Protein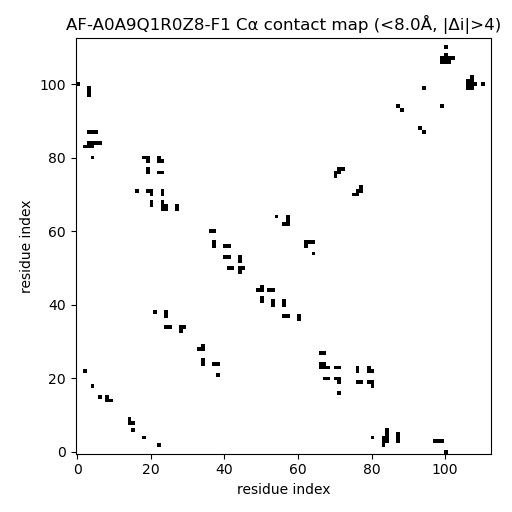 AF-A0A9Q1R0Z8-F1 (afdb_monomer)

Mean predicted aligned error: 4.8 Å

Structure (mmCIF, N/CA/C/O backbone):
data_AF-A0A9Q1R0Z8-F1
#
_entry.id   AF-A0A9Q1R0Z8-F1
#
loop_
_atom_site.group_PDB
_atom_site.id
_atom_site.type_symbol
_atom_site.label_atom_id
_atom_site.label_alt_id
_atom_site.label_comp_id
_atom_site.label_asym_id
_atom_site.label_entity_id
_atom_site.label_seq_id
_atom_site.pdbx_PDB_ins_code
_atom_site.Cartn_x
_atom_site.Cartn_y
_atom_site.Cartn_z
_atom_site.occupancy
_atom_site.B_iso_or_equiv
_atom_site.auth_seq_id
_atom_site.auth_comp_id
_atom_site.auth_asym_id
_atom_site.auth_atom_id
_atom_site.pdbx_PDB_model_num
ATOM 1 N N . MET A 1 1 ? -6.196 -8.339 6.624 1.00 35.59 1 MET A N 1
ATOM 2 C CA . MET A 1 1 ? -5.267 -7.344 7.192 1.00 35.59 1 MET A CA 1
ATOM 3 C C . MET A 1 1 ? -5.728 -5.981 6.702 1.00 35.59 1 MET A C 1
ATOM 5 O O . MET A 1 1 ? -5.849 -5.821 5.498 1.00 35.59 1 MET A O 1
ATOM 9 N N . LYS A 1 2 ? -6.130 -5.056 7.581 1.00 37.97 2 LYS A N 1
ATOM 10 C CA . LYS A 1 2 ? -6.416 -3.682 7.142 1.00 37.97 2 LYS A CA 1
ATOM 11 C C . LYS A 1 2 ? -5.083 -2.949 7.149 1.00 37.97 2 LYS A C 1
ATOM 13 O O . LYS A 1 2 ? -4.524 -2.768 8.229 1.00 37.97 2 LYS A O 1
ATOM 18 N N . LEU A 1 3 ? -4.576 -2.602 5.968 1.00 48.88 3 LEU A N 1
ATOM 19 C CA . LEU A 1 3 ? -3.465 -1.666 5.855 1.00 48.88 3 LEU A CA 1
ATOM 20 C C . LEU A 1 3 ? -3.890 -0.389 6.583 1.00 48.88 3 LEU A C 1
ATOM 22 O O . LEU A 1 3 ? -4.869 0.258 6.210 1.00 48.88 3 LEU A O 1
ATOM 26 N N . SER A 1 4 ? -3.238 -0.113 7.706 1.00 47.56 4 SER A N 1
ATOM 27 C CA . SER A 1 4 ? -3.499 1.094 8.480 1.00 47.56 4 SER A CA 1
ATOM 28 C C . SER A 1 4 ? -2.638 2.188 7.867 1.00 47.56 4 SER A C 1
ATOM 30 O O . SER A 1 4 ? -1.553 2.456 8.362 1.00 47.56 4 SER A O 1
ATOM 32 N N . LEU A 1 5 ? -3.111 2.753 6.757 1.00 51.16 5 LEU A N 1
ATOM 33 C CA . LEU A 1 5 ? -2.456 3.846 6.042 1.00 51.16 5 LEU A CA 1
ATOM 34 C C . LEU A 1 5 ? -2.527 5.100 6.919 1.00 51.16 5 LEU A C 1
ATOM 36 O O . LEU A 1 5 ? -3.587 5.718 7.088 1.00 51.16 5 LEU A O 1
ATOM 40 N N . LEU A 1 6 ? -1.419 5.390 7.598 1.00 52.66 6 LEU A N 1
ATOM 41 C CA . LEU A 1 6 ? -1.262 6.567 8.435 1.00 52.66 6 LEU A CA 1
ATOM 42 C C . LEU A 1 6 ? -0.928 7.741 7.519 1.00 52.66 6 LEU A C 1
ATOM 44 O O . LEU A 1 6 ? 0.194 7.892 7.062 1.00 52.66 6 LEU A O 1
ATOM 48 N N . LEU A 1 7 ? -1.867 8.676 7.361 1.00 50.78 7 LEU A N 1
ATOM 49 C CA . LEU A 1 7 ? -1.601 9.959 6.691 1.00 50.78 7 LEU A CA 1
ATOM 50 C C . LEU A 1 7 ? -0.590 10.854 7.457 1.00 50.78 7 LEU A C 1
ATOM 52 O O . LEU A 1 7 ? -0.367 12.010 7.097 1.00 50.78 7 LEU A O 1
ATOM 56 N N . TRP A 1 8 ? -0.022 10.352 8.558 1.00 53.38 8 TRP A N 1
ATOM 57 C CA . TRP A 1 8 ? 1.046 10.973 9.328 1.00 53.38 8 TRP A CA 1
ATOM 58 C C . TRP A 1 8 ? 2.365 10.323 8.933 1.00 53.38 8 TRP A C 1
ATOM 60 O O . TRP A 1 8 ? 2.612 9.187 9.309 1.00 53.38 8 TRP A O 1
ATOM 70 N N . MET A 1 9 ? 3.205 11.083 8.229 1.00 65.44 9 MET A N 1
ATOM 71 C CA . MET A 1 9 ? 4.570 10.716 7.837 1.00 65.44 9 MET A CA 1
ATOM 72 C C . MET A 1 9 ? 5.465 10.506 9.056 1.00 65.44 9 MET A C 1
ATOM 74 O O . MET A 1 9 ? 6.247 11.387 9.424 1.00 65.44 9 MET A O 1
ATOM 78 N N . GLN A 1 10 ? 5.349 9.347 9.695 1.00 65.94 10 GLN A N 1
ATOM 79 C CA . GLN A 1 10 ? 6.200 8.966 10.816 1.00 65.94 10 GLN A CA 1
ATOM 80 C C . GLN A 1 10 ? 7.615 8.658 10.319 1.00 65.94 10 GLN A C 1
ATOM 82 O O . GLN A 1 10 ? 8.585 8.936 11.029 1.00 65.94 10 GLN A O 1
ATOM 87 N N . HIS A 1 11 ? 7.740 8.184 9.073 1.00 75.19 11 HIS A N 1
ATOM 88 C CA . HIS A 1 11 ? 9.010 7.743 8.490 1.00 75.19 11 HIS A CA 1
ATOM 89 C C . HIS A 1 11 ? 9.407 8.496 7.204 1.00 75.19 11 HIS A C 1
ATOM 91 O O . HIS A 1 11 ? 10.309 8.079 6.475 1.00 75.19 11 HIS A O 1
ATOM 97 N N . GLY A 1 12 ? 8.804 9.665 6.959 1.00 83.31 12 GLY A N 1
ATOM 98 C CA . GLY A 1 12 ? 9.137 10.553 5.840 1.00 83.31 12 GLY A CA 1
ATOM 99 C C . GLY A 1 12 ? 8.462 10.175 4.511 1.00 83.31 12 GLY A C 1
ATOM 100 O O . GLY A 1 12 ? 7.641 9.268 4.469 1.00 83.31 12 GLY A O 1
ATOM 101 N N . PRO A 1 13 ? 8.791 10.859 3.396 1.00 88.00 13 PRO A N 1
ATOM 102 C CA . PRO A 1 13 ? 8.027 10.754 2.143 1.00 88.00 13 PRO A CA 1
ATOM 103 C C . PRO A 1 13 ? 7.999 9.363 1.496 1.00 88.00 13 PRO A C 1
ATOM 105 O O . PRO A 1 13 ? 7.107 9.083 0.700 1.00 88.00 13 PRO A O 1
ATOM 108 N N . ALA A 1 14 ? 8.979 8.510 1.805 1.00 89.38 14 ALA A N 1
ATOM 109 C CA . ALA A 1 14 ? 9.043 7.153 1.273 1.00 89.38 14 ALA A CA 1
ATOM 110 C C . ALA A 1 14 ? 7.907 6.265 1.805 1.00 89.38 14 ALA A C 1
ATOM 112 O O . ALA A 1 14 ? 7.416 5.432 1.053 1.00 89.38 14 ALA A O 1
ATOM 113 N N . GLU A 1 15 ? 7.474 6.477 3.053 1.00 87.06 15 GLU A N 1
ATOM 114 C CA . GLU A 1 15 ? 6.339 5.769 3.662 1.00 87.06 15 GLU A CA 1
ATOM 115 C C . GLU A 1 15 ? 5.068 6.031 2.851 1.00 87.06 15 GLU A C 1
ATOM 117 O O . GLU A 1 15 ? 4.549 5.107 2.251 1.00 87.06 15 GLU A O 1
ATOM 122 N N . CYS A 1 16 ? 4.695 7.304 2.667 1.00 88.00 16 CYS A N 1
ATOM 123 C CA . CYS A 1 16 ? 3.577 7.741 1.811 1.00 88.00 16 CYS A CA 1
ATOM 124 C C . CYS A 1 16 ? 3.556 7.084 0.423 1.00 88.00 16 CYS A C 1
ATOM 126 O O . CYS A 1 16 ? 2.508 6.733 -0.119 1.00 88.00 16 CYS A O 1
ATOM 128 N N . PHE A 1 17 ? 4.732 7.000 -0.202 1.00 93.69 17 PHE A N 1
ATOM 129 C CA . PHE A 1 17 ? 4.852 6.445 -1.540 1.00 93.69 17 PHE A CA 1
ATOM 130 C C . PHE A 1 17 ? 4.598 4.933 -1.540 1.00 93.69 17 PHE A C 1
ATOM 132 O O . PHE A 1 17 ? 3.855 4.445 -2.389 1.00 93.69 17 PHE A O 1
ATOM 139 N N . LEU A 1 18 ? 5.193 4.199 -0.596 1.00 94.75 18 LEU A N 1
ATOM 140 C CA . LEU A 1 18 ? 5.046 2.744 -0.502 1.00 94.75 18 LEU A CA 1
ATOM 141 C C . LEU A 1 18 ? 3.658 2.341 0.001 1.00 94.75 18 LEU A C 1
ATOM 143 O O . LEU A 1 18 ? 3.086 1.388 -0.512 1.00 94.75 18 LEU A O 1
ATOM 147 N N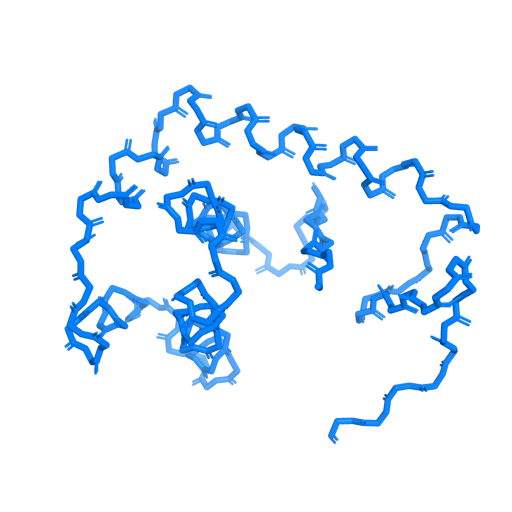 . ASP A 1 19 ? 3.072 3.147 0.875 1.00 94.00 19 ASP A N 1
ATOM 148 C CA . ASP A 1 19 ? 1.666 3.109 1.266 1.00 94.00 19 ASP A CA 1
ATOM 149 C C . ASP A 1 19 ? 0.746 3.103 0.029 1.00 94.00 19 ASP A C 1
ATOM 151 O O . ASP A 1 19 ? -0.083 2.204 -0.144 1.00 94.00 19 ASP A O 1
ATOM 155 N N . THR A 1 20 ? 0.998 4.013 -0.921 1.00 95.88 20 THR A N 1
ATOM 156 C CA . THR A 1 20 ? 0.251 4.059 -2.189 1.00 95.88 20 THR A CA 1
ATOM 157 C C . THR A 1 20 ? 0.536 2.838 -3.074 1.00 95.88 20 THR A C 1
ATOM 159 O O . THR A 1 20 ? -0.374 2.316 -3.722 1.00 95.88 20 THR A O 1
ATOM 162 N N . VAL A 1 21 ? 1.784 2.351 -3.118 1.00 97.31 21 VAL A N 1
ATOM 163 C CA . VAL A 1 21 ? 2.154 1.122 -3.849 1.00 97.31 21 VAL A CA 1
ATOM 164 C C . VAL A 1 21 ? 1.355 -0.074 -3.332 1.00 97.31 21 VAL A C 1
ATOM 166 O O . VAL A 1 21 ? 0.777 -0.822 -4.125 1.00 97.31 21 VAL A O 1
ATOM 169 N N . GLU A 1 22 ? 1.284 -0.246 -2.017 1.00 97.12 22 GLU A N 1
ATOM 170 C CA . GLU A 1 22 ? 0.573 -1.355 -1.389 1.00 97.12 22 GLU A CA 1
ATOM 171 C C . GLU A 1 22 ? -0.949 -1.206 -1.516 1.00 97.12 22 GLU A C 1
ATOM 173 O O . GLU A 1 22 ? -1.638 -2.188 -1.806 1.00 97.12 22 GLU A O 1
ATOM 178 N N . ALA A 1 23 ? -1.481 0.015 -1.412 1.00 96.81 23 ALA A N 1
ATOM 179 C CA . ALA A 1 23 ? -2.885 0.311 -1.692 1.00 96.81 23 ALA A CA 1
ATOM 180 C C . ALA A 1 23 ? -3.274 -0.051 -3.137 1.00 96.81 23 ALA A C 1
ATOM 182 O O . ALA A 1 23 ? -4.307 -0.685 -3.368 1.00 96.81 23 ALA A O 1
ATOM 183 N N . CYS A 1 24 ? -2.430 0.296 -4.110 1.00 97.94 24 CYS A N 1
ATOM 184 C CA . CYS A 1 24 ? -2.621 -0.074 -5.511 1.00 97.94 24 CYS A CA 1
ATOM 185 C C . CYS A 1 24 ? -2.502 -1.590 -5.738 1.00 97.94 24 CYS A C 1
ATOM 187 O O . CYS A 1 24 ? -3.250 -2.141 -6.543 1.00 97.94 24 CYS A O 1
ATOM 189 N N . ALA A 1 25 ? -1.627 -2.290 -5.009 1.00 97.81 25 ALA A N 1
ATOM 190 C CA . ALA A 1 25 ? -1.543 -3.752 -5.060 1.00 97.81 25 ALA A CA 1
ATOM 191 C C . ALA A 1 25 ? -2.815 -4.433 -4.526 1.00 97.81 25 ALA A C 1
ATOM 193 O O . ALA A 1 25 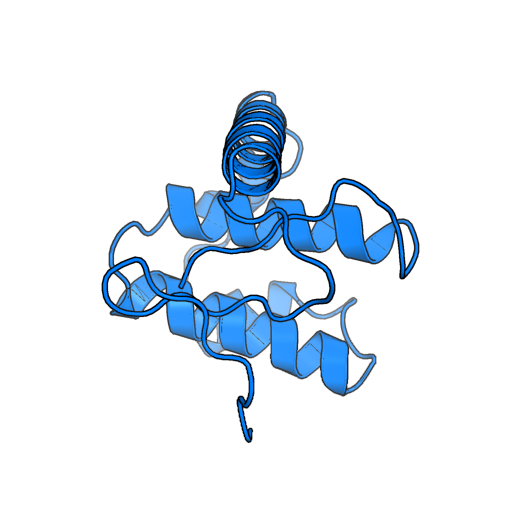? -3.286 -5.397 -5.130 1.00 97.81 25 ALA A O 1
ATOM 194 N N . LEU A 1 26 ? -3.408 -3.913 -3.444 1.00 96.81 26 LEU A N 1
ATOM 195 C CA . LEU A 1 26 ? -4.698 -4.387 -2.925 1.00 96.81 26 LEU A CA 1
ATOM 196 C C . LEU A 1 26 ? -5.843 -4.193 -3.930 1.00 96.81 26 LEU A C 1
ATOM 198 O O . LEU A 1 26 ? -6.738 -5.035 -4.009 1.00 96.81 26 LEU A O 1
ATOM 202 N N . ASP A 1 27 ? -5.831 -3.085 -4.674 1.00 96.88 27 ASP A N 1
ATOM 203 C CA . ASP A 1 27 ? -6.839 -2.789 -5.699 1.00 96.88 27 ASP A CA 1
ATOM 204 C C . ASP A 1 27 ? -6.662 -3.668 -6.948 1.00 96.88 27 A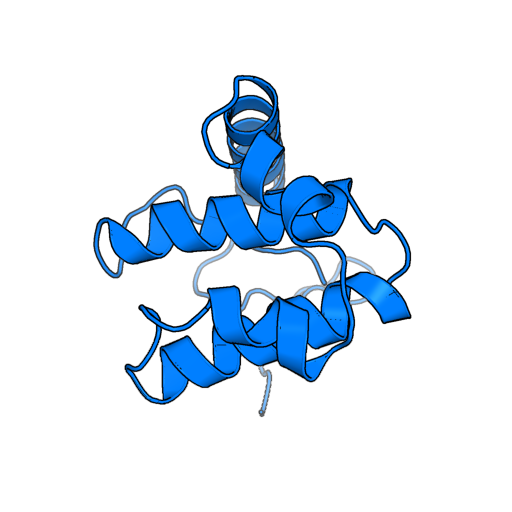SP A C 1
ATOM 206 O O . ASP A 1 27 ? -7.639 -4.195 -7.481 1.00 96.88 27 ASP A O 1
ATOM 210 N N . ALA A 1 28 ? -5.414 -3.869 -7.383 1.00 97.75 28 ALA A N 1
ATOM 211 C CA . ALA A 1 28 ? -5.062 -4.689 -8.540 1.00 97.75 28 ALA A CA 1
ATOM 212 C C . ALA A 1 28 ? -5.314 -6.188 -8.314 1.00 97.75 28 ALA A C 1
ATOM 214 O O . ALA A 1 28 ? -5.744 -6.886 -9.237 1.00 97.75 28 ALA A O 1
ATOM 215 N N . TRP A 1 29 ? -5.059 -6.674 -7.096 1.00 96.88 29 TRP A N 1
ATOM 216 C CA . TRP A 1 29 ? -5.160 -8.086 -6.728 1.00 96.88 29 TRP A CA 1
ATOM 217 C C . TRP A 1 29 ? -6.026 -8.272 -5.473 1.00 96.88 29 TRP A C 1
ATOM 219 O O . TRP A 1 29 ? -5.507 -8.425 -4.368 1.00 96.88 29 TRP A O 1
ATOM 229 N N . PRO A 1 30 ? -7.365 -8.301 -5.605 1.00 94.00 30 PRO A N 1
ATOM 230 C CA . PRO A 1 30 ? -8.263 -8.403 -4.452 1.00 94.00 30 PRO A CA 1
ATOM 231 C C . PRO A 1 30 ? -8.144 -9.717 -3.662 1.00 94.00 30 PRO A C 1
ATOM 233 O O . PRO A 1 30 ? -8.549 -9.765 -2.498 1.00 94.00 30 PRO A O 1
ATOM 236 N N . ASP A 1 31 ? -7.610 -10.784 -4.270 1.00 94.69 31 ASP A N 1
ATOM 237 C CA . ASP A 1 31 ? -7.360 -12.051 -3.578 1.00 94.69 31 ASP A CA 1
ATOM 238 C C . ASP A 1 31 ? -6.169 -11.923 -2.621 1.00 94.69 31 ASP A C 1
ATOM 240 O O . ASP A 1 31 ? -5.084 -11.474 -2.996 1.00 94.69 31 ASP A O 1
ATOM 244 N N . LEU A 1 32 ? -6.373 -12.353 -1.373 1.00 91.88 32 LEU A N 1
ATOM 245 C CA . LEU A 1 32 ? -5.355 -12.316 -0.322 1.00 91.88 32 LEU A CA 1
ATOM 246 C C . LEU A 1 32 ? -4.068 -13.032 -0.728 1.00 91.88 32 LEU A C 1
ATOM 248 O O . LEU A 1 32 ? -2.979 -12.541 -0.441 1.00 91.88 32 LEU A O 1
ATOM 252 N N . ASN A 1 33 ? -4.178 -14.179 -1.391 1.00 93.88 33 ASN A N 1
ATOM 253 C CA . ASN A 1 33 ? -3.022 -14.984 -1.768 1.00 93.88 33 ASN A CA 1
ATOM 254 C C . ASN A 1 33 ? -2.225 -14.357 -2.916 1.00 93.88 33 ASN A C 1
ATOM 256 O O . ASN A 1 33 ? -1.086 -14.760 -3.140 1.00 93.88 33 ASN A O 1
ATOM 260 N N . GLU A 1 34 ? -2.796 -13.376 -3.618 1.00 91.75 34 GLU A N 1
ATOM 261 C CA . GLU A 1 34 ? -2.124 -12.655 -4.696 1.00 91.75 34 GLU A CA 1
ATOM 262 C C . GLU A 1 34 ? -1.434 -11.381 -4.188 1.00 91.75 34 GLU A C 1
ATOM 264 O O . GLU A 1 34 ? -0.234 -11.213 -4.417 1.00 91.75 34 GLU A O 1
ATOM 269 N N . HIS A 1 35 ? -2.130 -10.505 -3.449 1.00 95.19 35 HIS A N 1
ATOM 270 C CA . HIS A 1 35 ? -1.511 -9.255 -2.978 1.00 95.19 35 HIS A CA 1
ATOM 271 C C . HIS A 1 35 ? -0.578 -9.446 -1.781 1.00 95.19 35 HIS A C 1
ATOM 273 O O . HIS A 1 35 ? 0.413 -8.725 -1.651 1.00 95.19 35 HIS A O 1
ATOM 279 N N . PHE A 1 36 ? -0.875 -10.386 -0.877 1.00 95.44 36 PHE A N 1
ATOM 280 C CA . PHE A 1 36 ? -0.138 -10.493 0.383 1.00 95.44 36 PHE A CA 1
ATOM 281 C C . PHE A 1 36 ? 1.345 -10.850 0.191 1.00 95.44 36 PHE A C 1
ATOM 283 O O . PHE A 1 36 ? 2.174 -10.214 0.842 1.00 95.44 36 PHE A O 1
ATOM 290 N N . PRO A 1 37 ? 1.735 -11.773 -0.715 1.00 97.81 37 PRO A N 1
ATOM 291 C CA . PRO A 1 37 ? 3.149 -12.013 -1.009 1.00 97.81 37 PRO A CA 1
ATOM 292 C C . PRO A 1 37 ? 3.885 -10.771 -1.523 1.00 97.81 37 PRO A C 1
ATOM 294 O O . PRO A 1 37 ? 5.050 -10.569 -1.178 1.00 97.81 37 PRO A O 1
ATOM 297 N N . PHE A 1 38 ? 3.214 -9.932 -2.321 1.00 97.75 38 PHE A N 1
ATOM 298 C CA . PHE A 1 38 ? 3.794 -8.689 -2.828 1.00 97.75 38 PHE A CA 1
ATOM 299 C C . PHE A 1 38 ? 4.036 -7.689 -1.697 1.00 97.75 38 PHE A C 1
ATOM 301 O O . PHE A 1 38 ? 5.170 -7.246 -1.526 1.00 97.75 38 PHE A O 1
ATOM 308 N N . ILE A 1 39 ? 3.016 -7.422 -0.876 1.00 96.88 39 ILE A N 1
ATOM 309 C CA . ILE A 1 39 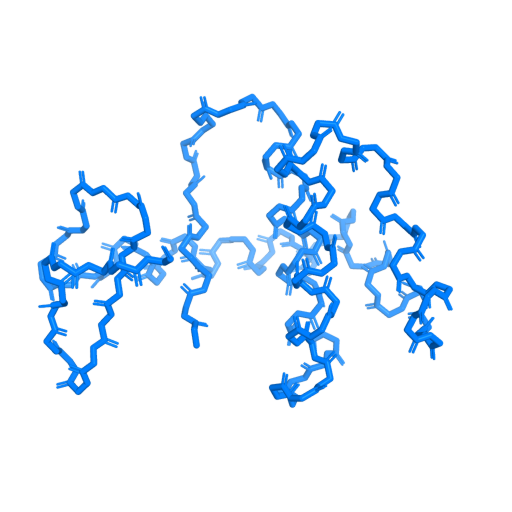? 3.125 -6.542 0.299 1.00 96.88 39 ILE A CA 1
ATOM 310 C C . ILE A 1 39 ? 4.224 -7.047 1.242 1.00 96.88 39 ILE A C 1
ATOM 312 O O . ILE A 1 39 ? 5.115 -6.296 1.617 1.00 96.88 39 ILE A O 1
ATOM 316 N N . TYR A 1 40 ? 4.248 -8.348 1.545 1.00 96.56 40 TYR A N 1
ATOM 317 C CA . TYR A 1 40 ? 5.292 -8.944 2.382 1.00 96.56 40 TYR A CA 1
ATOM 318 C C . TYR A 1 40 ? 6.705 -8.737 1.813 1.00 96.56 40 TYR A C 1
ATOM 320 O O . TYR A 1 40 ? 7.651 -8.478 2.559 1.00 96.56 40 TYR A O 1
ATOM 328 N N . 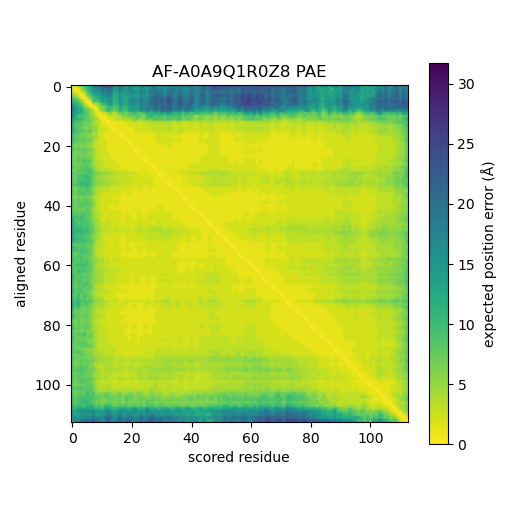CYS A 1 41 ? 6.869 -8.843 0.493 1.00 98.31 41 CYS A N 1
ATOM 329 C CA . CYS A 1 41 ? 8.149 -8.586 -0.157 1.00 98.31 41 CYS A CA 1
ATOM 330 C C . CYS A 1 41 ? 8.582 -7.115 -0.017 1.00 98.31 41 CYS A C 1
ATOM 332 O O . CYS A 1 41 ? 9.750 -6.861 0.294 1.00 98.31 41 CYS A O 1
ATOM 334 N N . VAL A 1 42 ? 7.658 -6.165 -0.201 1.00 97.19 42 VAL A N 1
ATOM 335 C CA . VAL A 1 42 ? 7.916 -4.725 -0.025 1.00 97.19 42 VAL A CA 1
ATOM 336 C C . VAL A 1 42 ? 8.285 -4.418 1.430 1.00 97.19 42 VAL A C 1
ATOM 338 O O . VAL A 1 42 ? 9.355 -3.862 1.681 1.00 97.19 42 VAL A O 1
ATOM 341 N N . GLU A 1 43 ? 7.494 -4.895 2.389 1.00 94.81 43 GLU A N 1
ATOM 342 C CA . GLU A 1 43 ? 7.738 -4.743 3.830 1.00 94.81 43 GLU A CA 1
ATOM 343 C C . GLU A 1 43 ? 9.081 -5.345 4.273 1.00 94.81 43 GLU A C 1
ATOM 345 O O . GLU A 1 43 ? 9.831 -4.758 5.058 1.00 94.81 43 GLU A O 1
ATOM 350 N N . SER A 1 44 ? 9.468 -6.492 3.705 1.00 96.12 44 SER A N 1
ATOM 351 C CA . SER A 1 44 ? 10.789 -7.082 3.946 1.00 96.12 44 SER A CA 1
ATOM 352 C C . SER A 1 44 ? 11.923 -6.163 3.478 1.00 96.12 44 SER A C 1
ATOM 354 O O . SER A 1 44 ? 12.944 -6.030 4.160 1.00 96.12 44 SER A O 1
ATOM 356 N N . LEU A 1 45 ? 11.764 -5.489 2.336 1.00 96.25 45 LEU A N 1
ATOM 357 C CA . LEU A 1 45 ? 12.744 -4.517 1.851 1.00 96.25 45 LEU A CA 1
ATOM 358 C C . LEU A 1 45 ? 12.784 -3.263 2.732 1.00 96.25 45 LEU A C 1
ATOM 360 O O . LEU A 1 45 ? 13.880 -2.754 2.979 1.00 96.25 45 LEU A O 1
ATOM 364 N N . ILE A 1 46 ? 11.641 -2.803 3.248 1.00 91.88 46 ILE A N 1
ATOM 365 C CA . ILE A 1 46 ? 11.565 -1.706 4.227 1.00 91.88 46 ILE A CA 1
ATOM 366 C C . ILE A 1 46 ? 12.351 -2.072 5.491 1.00 91.88 46 ILE A C 1
ATOM 368 O O . ILE A 1 46 ? 13.257 -1.329 5.884 1.00 91.88 46 ILE A O 1
ATOM 372 N N . TYR A 1 47 ? 12.099 -3.253 6.062 1.00 90.62 47 TYR A N 1
ATOM 373 C CA . TYR A 1 47 ? 12.799 -3.751 7.251 1.00 90.62 47 TYR A CA 1
ATOM 374 C C . TYR A 1 47 ? 14.327 -3.784 7.069 1.00 90.62 47 TYR A C 1
ATOM 376 O O . TYR A 1 47 ? 15.081 -3.339 7.937 1.00 90.62 47 TYR 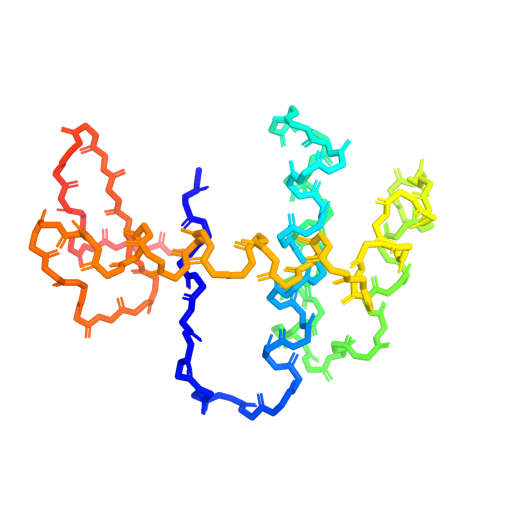A O 1
ATOM 384 N N . HIS A 1 48 ? 14.798 -4.239 5.904 1.00 94.94 48 HIS A N 1
ATOM 385 C CA . HIS A 1 48 ? 16.226 -4.294 5.571 1.00 94.94 48 HIS A CA 1
ATOM 386 C C . HIS A 1 48 ? 16.796 -2.971 5.030 1.00 94.94 48 HIS A C 1
ATOM 388 O O . HIS A 1 48 ? 17.942 -2.94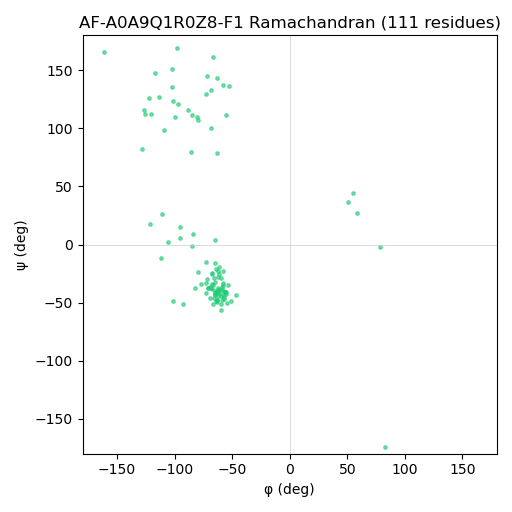6 4.578 1.00 94.94 48 HIS A O 1
ATOM 394 N N . LYS A 1 49 ? 16.033 -1.870 5.076 1.00 92.94 49 LYS A N 1
ATOM 395 C CA . LYS A 1 49 ? 16.422 -0.534 4.579 1.00 92.94 49 LYS A CA 1
ATOM 396 C C . LYS A 1 49 ? 16.786 -0.497 3.086 1.00 92.94 49 LYS A C 1
ATOM 398 O O . LYS A 1 49 ? 17.523 0.381 2.647 1.00 92.94 49 LYS A O 1
ATOM 403 N N . ASN A 1 50 ? 16.226 -1.418 2.308 1.00 96.62 50 ASN A N 1
ATOM 404 C CA . ASN A 1 50 ? 16.398 -1.562 0.860 1.00 96.62 50 ASN A CA 1
ATOM 405 C C . ASN A 1 50 ? 15.111 -1.211 0.090 1.00 96.62 50 ASN A C 1
ATOM 407 O O . ASN A 1 50 ? 14.891 -1.707 -1.013 1.00 96.62 50 ASN A O 1
ATOM 411 N N . TYR A 1 51 ? 14.254 -0.365 0.665 1.00 93.56 51 TYR A N 1
ATOM 412 C CA . TYR A 1 51 ? 12.921 -0.038 0.144 1.00 93.56 51 TYR A CA 1
ATOM 413 C C . TYR A 1 51 ? 12.917 0.547 -1.278 1.00 93.56 51 TYR A C 1
ATOM 415 O O . TYR A 1 51 ? 11.930 0.427 -1.993 1.00 93.56 51 TYR A O 1
ATOM 423 N N . THR A 1 52 ? 14.027 1.129 -1.741 1.00 96.62 52 THR A N 1
ATOM 424 C CA . THR A 1 52 ? 14.167 1.609 -3.126 1.00 96.62 52 THR A CA 1
ATOM 425 C C . THR A 1 52 ? 14.114 0.486 -4.165 1.00 96.62 52 THR A C 1
ATOM 427 O O . THR A 1 52 ? 13.901 0.762 -5.339 1.00 96.62 52 THR A O 1
ATOM 430 N N . GLN A 1 53 ? 14.277 -0.774 -3.750 1.00 97.75 53 GLN A N 1
ATOM 431 C CA . GLN A 1 53 ? 14.236 -1.957 -4.615 1.00 97.75 53 GLN A CA 1
ATOM 432 C C . GLN A 1 53 ? 12.854 -2.631 -4.655 1.00 97.75 5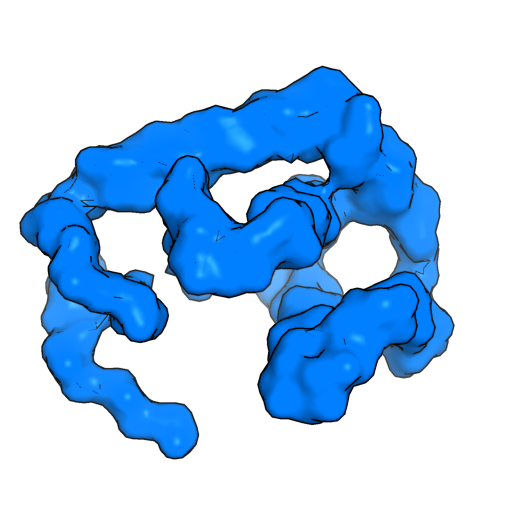3 GLN A C 1
ATOM 434 O O . GLN A 1 53 ? 12.759 -3.789 -5.066 1.00 97.75 53 GLN A O 1
ATOM 439 N N . TRP A 1 54 ? 11.792 -1.960 -4.201 1.00 97.44 54 TRP A N 1
ATOM 440 C CA . TRP A 1 54 ? 10.442 -2.532 -4.106 1.00 97.44 54 TRP A CA 1
ATOM 441 C C . TRP A 1 54 ? 9.945 -3.141 -5.432 1.00 97.44 54 TRP A C 1
ATOM 443 O O . TRP A 1 54 ? 9.332 -4.205 -5.419 1.00 97.44 54 TRP A O 1
ATOM 453 N N . GLU A 1 55 ? 10.300 -2.561 -6.585 1.00 97.94 55 GLU A N 1
ATOM 454 C CA . GLU A 1 55 ? 9.918 -3.088 -7.907 1.00 97.94 55 GLU A CA 1
ATOM 455 C C . GLU A 1 55 ? 10.462 -4.503 -8.173 1.00 97.94 55 GLU A C 1
ATOM 457 O O . GLU A 1 55 ? 9.843 -5.280 -8.900 1.00 97.94 55 GLU A O 1
ATOM 462 N N . THR A 1 56 ? 11.564 -4.903 -7.522 1.00 98.25 56 THR A N 1
ATOM 463 C CA . THR A 1 56 ? 12.101 -6.275 -7.641 1.00 98.25 56 THR A CA 1
ATOM 464 C C . THR A 1 56 ? 11.111 -7.338 -7.158 1.00 98.25 56 THR A C 1
ATOM 466 O O . THR A 1 56 ? 11.238 -8.510 -7.518 1.00 98.25 56 THR A O 1
ATOM 469 N N . CYS A 1 57 ? 10.111 -6.958 -6.357 1.00 98.38 57 CYS A N 1
ATOM 470 C CA . CYS A 1 57 ? 9.052 -7.857 -5.912 1.00 98.38 57 CYS A CA 1
ATOM 471 C C . CYS A 1 57 ? 8.163 -8.342 -7.063 1.00 98.38 57 CYS A C 1
ATOM 473 O O . CYS A 1 57 ? 7.680 -9.471 -6.996 1.00 98.38 57 CYS A O 1
ATOM 475 N N . PHE A 1 58 ? 8.002 -7.563 -8.141 1.00 98.12 58 PHE A N 1
ATOM 476 C CA . PHE A 1 58 ? 7.255 -8.017 -9.318 1.00 98.12 58 PHE A CA 1
ATOM 477 C C . PHE A 1 58 ? 7.940 -9.207 -9.988 1.00 98.12 58 PHE A C 1
ATOM 479 O O . PHE A 1 58 ? 7.303 -10.228 -10.236 1.00 98.12 58 PHE A O 1
ATOM 486 N N . GLU A 1 59 ? 9.249 -9.106 -10.223 1.00 97.62 59 GLU A N 1
ATOM 487 C CA . GLU A 1 59 ? 10.032 -10.171 -10.854 1.00 97.62 59 GLU A CA 1
ATOM 488 C C . GLU A 1 59 ? 10.107 -11.415 -9.964 1.00 97.62 59 GLU A C 1
ATOM 490 O O . GLU A 1 59 ? 9.851 -12.525 -10.431 1.00 97.62 59 GLU A O 1
ATOM 495 N N . LYS A 1 60 ? 10.381 -11.237 -8.662 1.00 97.31 60 LYS A N 1
ATOM 496 C CA . LYS A 1 60 ? 10.466 -12.340 -7.685 1.00 97.31 60 LYS A CA 1
ATOM 497 C C . LYS A 1 60 ? 9.184 -13.165 -7.598 1.00 97.31 60 LYS A C 1
ATOM 499 O O . LYS A 1 60 ? 9.252 -14.362 -7.333 1.00 97.31 60 LYS A O 1
ATOM 504 N N . LEU A 1 61 ? 8.034 -12.521 -7.787 1.00 97.25 61 LEU A N 1
ATOM 505 C CA . LEU A 1 61 ? 6.714 -13.135 -7.649 1.00 97.25 61 LEU A CA 1
ATOM 506 C C . LEU A 1 61 ? 6.034 -13.407 -8.996 1.00 97.25 61 LEU A C 1
ATOM 508 O O . LEU A 1 61 ? 4.913 -13.906 -9.014 1.00 97.25 61 LEU A O 1
ATOM 512 N N . ASN A 1 62 ? 6.703 -13.111 -10.116 1.00 96.94 62 ASN A N 1
ATOM 513 C CA . ASN A 1 62 ? 6.155 -13.239 -11.467 1.00 96.94 62 ASN A CA 1
ATOM 514 C C . ASN A 1 62 ? 4.823 -12.471 -11.657 1.00 96.94 62 ASN A C 1
ATOM 516 O O . ASN A 1 62 ? 3.860 -12.984 -12.232 1.00 96.94 62 ASN A O 1
ATOM 520 N N . LEU A 1 63 ? 4.771 -11.234 -11.156 1.00 96.44 63 LEU A N 1
ATOM 521 C CA . LEU A 1 63 ? 3.606 -10.348 -11.209 1.00 96.44 63 LEU A CA 1
ATOM 522 C C . LEU A 1 63 ? 3.754 -9.285 -12.304 1.00 96.44 63 LEU A C 1
ATOM 524 O O . LEU A 1 63 ? 4.851 -8.837 -12.636 1.00 96.44 63 LEU A O 1
ATOM 528 N N . LYS A 1 64 ? 2.623 -8.837 -12.856 1.00 96.56 64 LYS A N 1
ATOM 529 C CA . LYS A 1 64 ? 2.591 -7.762 -13.856 1.00 96.56 64 LYS A CA 1
ATOM 530 C C . LYS A 1 64 ? 2.700 -6.396 -13.178 1.00 96.56 64 LYS A C 1
ATOM 532 O O . LYS A 1 64 ? 1.730 -5.935 -12.584 1.00 96.56 64 LYS A O 1
ATOM 537 N N . ALA A 1 65 ? 3.856 -5.747 -13.319 1.00 97.31 65 ALA A N 1
ATOM 538 C CA . ALA A 1 65 ? 4.151 -4.461 -12.681 1.00 97.31 65 ALA A CA 1
ATOM 539 C C . ALA A 1 65 ? 3.130 -3.359 -13.010 1.00 97.31 65 ALA A C 1
ATOM 541 O O . ALA A 1 65 ? 2.689 -2.641 -12.116 1.00 97.31 65 ALA A O 1
ATOM 542 N N . ASN A 1 66 ? 2.690 -3.281 -14.271 1.00 97.50 66 ASN A N 1
ATOM 543 C CA . ASN A 1 66 ? 1.802 -2.221 -14.752 1.00 97.50 66 ASN A CA 1
ATOM 544 C C . ASN A 1 66 ? 0.458 -2.153 -14.009 1.00 97.50 66 ASN A C 1
ATOM 546 O O . ASN A 1 66 ? -0.103 -1.075 -13.866 1.00 97.50 66 ASN A O 1
ATOM 550 N N . LEU A 1 67 ? -0.034 -3.280 -13.480 1.00 96.12 67 LEU A N 1
ATOM 551 C CA . LEU A 1 67 ? -1.276 -3.305 -12.702 1.00 96.12 67 LEU A CA 1
ATOM 552 C C . LEU A 1 67 ? -1.190 -2.451 -11.428 1.00 96.12 67 LEU A C 1
ATOM 554 O O . LEU A 1 67 ? -2.204 -1.931 -10.976 1.00 96.12 67 LEU A O 1
ATOM 558 N N . VAL A 1 68 ? 0.015 -2.290 -10.876 1.00 98.06 68 VAL A N 1
ATOM 559 C CA . VAL A 1 68 ? 0.279 -1.466 -9.692 1.00 98.06 68 VAL A CA 1
ATOM 560 C C . VAL A 1 68 ? 0.877 -0.123 -10.094 1.00 98.06 68 VAL A C 1
ATOM 562 O O . VAL A 1 68 ? 0.383 0.914 -9.659 1.00 98.06 68 VAL A O 1
ATOM 565 N N . THR A 1 69 ? 1.906 -0.101 -10.947 1.00 97.81 69 THR A N 1
ATOM 566 C CA . THR A 1 69 ? 2.650 1.135 -11.253 1.00 97.81 69 THR A CA 1
ATOM 567 C C . THR A 1 69 ? 1.805 2.191 -11.959 1.00 97.81 69 THR A C 1
ATOM 569 O O . THR A 1 69 ? 1.991 3.379 -11.697 1.00 97.81 69 THR A O 1
ATOM 572 N N . ASP A 1 70 ? 0.839 1.784 -12.790 1.00 98.12 70 ASP A N 1
ATOM 573 C CA . ASP A 1 70 ? -0.073 2.720 -13.461 1.00 98.12 70 ASP A CA 1
ATOM 574 C C . ASP A 1 70 ? -1.014 3.410 -12.451 1.00 98.12 70 ASP A C 1
ATOM 576 O O . ASP A 1 70 ? -1.483 4.524 -12.687 1.00 98.12 70 ASP A O 1
ATOM 580 N N . CYS A 1 71 ? -1.262 2.777 -11.298 1.00 98.25 71 CYS A N 1
ATOM 581 C CA . CYS A 1 71 ? -2.116 3.299 -10.235 1.00 98.25 71 CYS A CA 1
ATOM 582 C C . CYS A 1 71 ? -1.389 4.301 -9.317 1.00 98.25 71 CYS A C 1
ATOM 584 O O . CYS A 1 71 ? -1.992 5.313 -8.951 1.00 98.25 71 CYS A O 1
ATOM 586 N N . VAL A 1 72 ? -0.106 4.086 -8.996 1.00 96.25 72 VAL A N 1
ATOM 587 C CA . VAL A 1 72 ? 0.627 4.830 -7.944 1.00 96.25 72 VAL A CA 1
ATOM 588 C C . VAL A 1 72 ? 0.621 6.351 -8.145 1.00 96.25 72 VAL A C 1
ATOM 590 O O . VAL A 1 72 ? 0.449 7.106 -7.193 1.00 96.25 72 VAL A O 1
ATOM 593 N N . GLY A 1 73 ? 0.779 6.820 -9.385 1.00 92.50 73 GLY A N 1
ATOM 594 C CA . GLY A 1 73 ? 0.779 8.253 -9.722 1.00 92.50 73 GLY A CA 1
ATOM 595 C C . GLY A 1 73 ? -0.573 8.808 -10.181 1.00 92.50 73 GLY A C 1
ATOM 596 O O . GLY A 1 73 ? -0.636 9.944 -10.652 1.00 92.50 73 GLY A O 1
ATOM 597 N N . SER A 1 74 ? -1.636 8.006 -10.122 1.00 97.38 74 SER A N 1
ATOM 598 C CA . SER A 1 74 ? -2.935 8.324 -10.723 1.00 97.38 74 SER A CA 1
ATOM 599 C C . SER A 1 74 ? -3.940 8.900 -9.718 1.00 97.38 74 SER A C 1
ATOM 601 O O . SER A 1 74 ? -3.758 8.837 -8.501 1.00 97.38 74 SER A O 1
ATOM 603 N N . GLU A 1 75 ? -5.063 9.413 -10.230 1.00 97.81 75 GLU A N 1
ATOM 604 C CA . GLU A 1 75 ? -6.215 9.781 -9.396 1.00 97.81 75 GLU A CA 1
ATOM 605 C C . GLU A 1 75 ? -6.736 8.585 -8.585 1.00 97.81 75 GLU A C 1
ATOM 607 O O . GLU A 1 75 ? -7.091 8.750 -7.420 1.00 97.81 75 GLU A O 1
ATOM 612 N N . ARG A 1 76 ? -6.671 7.368 -9.145 1.00 97.56 76 ARG A N 1
ATOM 613 C CA . ARG A 1 76 ? -7.067 6.140 -8.449 1.00 97.56 76 ARG A CA 1
ATOM 614 C C . ARG A 1 76 ? -6.209 5.872 -7.213 1.00 97.56 76 ARG A C 1
ATOM 616 O O . ARG A 1 76 ? -6.763 5.575 -6.159 1.00 97.56 76 ARG A O 1
ATOM 623 N N . GLY A 1 77 ? -4.887 6.023 -7.313 1.00 96.25 77 GLY A N 1
ATOM 624 C CA . GLY A 1 77 ? -3.986 5.886 -6.162 1.00 96.25 77 GLY A CA 1
ATOM 625 C C . GLY A 1 77 ? -4.362 6.859 -5.042 1.00 96.25 77 GLY A C 1
ATOM 626 O O . GLY A 1 77 ? -4.539 6.465 -3.892 1.00 96.25 77 GLY A O 1
ATOM 627 N N . LYS A 1 78 ? -4.633 8.121 -5.400 1.00 95.19 78 LYS A N 1
ATOM 628 C CA . LYS A 1 78 ? -5.098 9.142 -4.448 1.00 95.19 78 LYS A CA 1
ATOM 629 C C . LYS A 1 78 ? -6.454 8.805 -3.811 1.00 95.19 78 LYS A C 1
ATOM 631 O O . LYS A 1 78 ? -6.647 9.050 -2.621 1.00 95.19 78 LYS A O 1
ATOM 636 N N . GLU A 1 79 ? -7.407 8.280 -4.578 1.00 96.75 79 GLU A N 1
ATOM 637 C CA . GLU A 1 79 ? -8.702 7.836 -4.044 1.00 96.75 79 GLU A CA 1
ATOM 638 C C . GLU A 1 79 ? -8.546 6.705 -3.024 1.00 96.75 79 GLU A C 1
ATOM 640 O O . GLU A 1 79 ? -9.222 6.711 -1.991 1.00 96.75 79 GLU A O 1
ATOM 645 N N . LEU A 1 80 ? -7.662 5.744 -3.306 1.00 95.81 80 LEU A N 1
ATOM 646 C CA . LEU A 1 80 ? -7.384 4.620 -2.416 1.00 95.81 80 LEU A CA 1
ATOM 647 C C . LEU A 1 80 ? -6.787 5.106 -1.092 1.00 95.81 80 LEU A C 1
ATOM 649 O O . LEU A 1 80 ? -7.317 4.756 -0.037 1.00 95.81 80 LEU A O 1
ATOM 653 N N . GLU A 1 81 ? -5.789 5.989 -1.141 1.00 93.06 81 GLU A N 1
ATOM 654 C CA . GLU A 1 81 ? -5.201 6.618 0.050 1.00 93.06 81 GLU A CA 1
ATOM 655 C C . GLU A 1 81 ? -6.261 7.308 0.920 1.00 93.06 81 GLU A C 1
ATOM 657 O O . GLU A 1 81 ? -6.390 7.035 2.116 1.00 93.06 81 GLU A O 1
ATOM 662 N N . LEU A 1 82 ? -7.102 8.154 0.314 1.00 92.81 82 LEU A N 1
ATOM 663 C CA . LEU A 1 82 ? -8.176 8.846 1.034 1.00 92.81 82 LEU A CA 1
ATOM 664 C C . LEU A 1 82 ? -9.193 7.868 1.636 1.00 92.81 82 LEU A C 1
ATOM 666 O O . LEU A 1 82 ? -9.672 8.076 2.757 1.00 92.81 82 LEU A O 1
ATOM 670 N N . ARG A 1 83 ? -9.523 6.793 0.913 1.00 94.31 83 ARG A N 1
ATOM 671 C CA . ARG A 1 83 ? -10.435 5.749 1.389 1.00 94.31 83 ARG A CA 1
ATOM 672 C C . ARG A 1 83 ? -9.863 5.034 2.607 1.00 94.31 83 ARG A C 1
ATOM 674 O O . ARG A 1 83 ? -10.590 4.849 3.586 1.00 94.31 83 ARG A O 1
ATOM 681 N N . TYR A 1 84 ? -8.603 4.621 2.566 1.00 92.12 84 TYR A N 1
ATOM 682 C CA . TYR A 1 84 ? -7.986 3.918 3.684 1.00 92.12 84 TYR A CA 1
ATOM 683 C C . TYR A 1 84 ? -7.731 4.840 4.876 1.00 92.12 84 TYR A C 1
ATOM 685 O O . TYR A 1 84 ? -8.024 4.447 6.005 1.00 92.12 84 TYR A O 1
ATOM 693 N N . ALA A 1 85 ? -7.348 6.098 4.649 1.00 88.25 85 ALA A N 1
ATOM 694 C CA . ALA A 1 85 ? -7.271 7.102 5.708 1.00 88.25 85 ALA A CA 1
ATOM 695 C C . ALA A 1 85 ? -8.624 7.292 6.417 1.00 88.25 85 ALA A C 1
ATOM 697 O O . ALA A 1 85 ? -8.690 7.319 7.648 1.00 88.25 85 ALA A O 1
ATOM 698 N N . ALA A 1 86 ? -9.729 7.357 5.664 1.00 92.38 86 ALA A N 1
ATOM 699 C CA . ALA A 1 86 ? -11.071 7.429 6.241 1.00 92.38 86 ALA A CA 1
ATOM 700 C C . ALA A 1 86 ? -11.425 6.174 7.061 1.00 92.38 86 ALA A C 1
ATOM 702 O O . ALA A 1 86 ? -12.008 6.294 8.140 1.00 92.38 86 ALA A O 1
ATOM 703 N N . GLN A 1 87 ? -11.045 4.977 6.598 1.00 92.31 87 GLN A N 1
ATOM 704 C CA . GLN A 1 87 ? -11.253 3.730 7.346 1.00 92.31 87 GLN A CA 1
ATOM 705 C C . GLN A 1 87 ? -10.444 3.689 8.647 1.00 92.31 87 GLN A C 1
ATOM 707 O O . GLN A 1 87 ? -10.982 3.292 9.681 1.00 92.31 87 GLN A O 1
ATOM 712 N N . THR A 1 88 ? -9.184 4.121 8.605 1.00 88.44 88 THR A N 1
ATOM 713 C CA . THR A 1 88 ? -8.293 4.200 9.769 1.00 88.44 88 THR A CA 1
ATOM 714 C C . THR A 1 88 ? -8.802 5.220 10.794 1.00 88.44 88 THR A C 1
ATOM 716 O O . THR A 1 88 ? -8.837 4.931 11.992 1.00 88.44 88 THR A O 1
ATOM 719 N N . ASN A 1 89 ? -9.282 6.383 10.339 1.00 89.88 89 ASN A N 1
ATOM 720 C CA . ASN A 1 89 ? -9.877 7.416 11.198 1.00 89.88 89 ASN A CA 1
ATOM 721 C C . ASN A 1 89 ? -11.212 6.987 11.828 1.00 89.88 89 ASN A C 1
ATOM 723 O O . ASN A 1 89 ? -11.585 7.493 12.885 1.00 89.88 89 ASN A O 1
ATOM 727 N N . ALA A 1 90 ? -11.931 6.056 11.197 1.00 92.31 90 ALA A N 1
ATOM 728 C CA . ALA A 1 90 ? -13.199 5.526 11.691 1.00 92.31 90 ALA A CA 1
ATOM 729 C C . ALA A 1 90 ? -13.044 4.362 12.690 1.00 92.31 90 ALA A C 1
ATOM 731 O O . ALA A 1 90 ? -14.055 3.842 13.168 1.00 92.31 90 ALA A O 1
ATOM 732 N N . LEU A 1 91 ? -11.815 3.928 13.005 1.00 88.81 91 LEU A N 1
ATOM 733 C CA . LEU A 1 91 ? -11.572 2.855 13.972 1.00 88.81 91 LEU A CA 1
ATOM 734 C C . LEU A 1 91 ? -12.159 3.197 15.350 1.00 88.81 91 LEU A C 1
ATOM 736 O O . LEU A 1 91 ? -12.030 4.316 15.844 1.00 88.81 91 LEU A O 1
ATOM 740 N N . GLN A 1 92 ? -12.792 2.200 15.973 1.00 89.19 92 GLN A N 1
ATOM 741 C CA . GLN A 1 92 ? -13.362 2.294 17.314 1.00 89.19 92 GLN A CA 1
ATOM 742 C C . GLN A 1 92 ? -12.819 1.157 18.195 1.00 89.19 92 GLN A C 1
ATOM 744 O O . GLN A 1 92 ? -13.099 -0.007 17.905 1.00 89.19 92 GLN A O 1
ATOM 749 N N . PRO A 1 93 ? -12.055 1.466 19.261 1.00 90.19 93 PRO A N 1
ATOM 750 C CA . PRO A 1 93 ? -11.550 2.800 19.602 1.00 90.19 93 PRO A CA 1
ATOM 751 C C . PRO A 1 93 ? -10.533 3.306 18.557 1.00 90.19 93 PRO A C 1
ATOM 753 O O . PRO A 1 93 ? -9.964 2.489 17.827 1.00 90.19 93 PRO A O 1
ATOM 756 N N . PRO A 1 94 ? -10.262 4.626 18.500 1.00 89.81 94 PRO A N 1
ATOM 757 C CA . PRO A 1 94 ? -9.170 5.153 17.690 1.00 89.81 94 PRO A CA 1
ATOM 758 C C . PRO A 1 94 ? -7.854 4.444 18.023 1.00 89.81 94 PRO A C 1
ATOM 760 O O . PRO A 1 94 ? -7.546 4.210 19.200 1.00 89.81 94 PRO A O 1
ATOM 763 N N . HIS A 1 95 ? -7.091 4.098 16.988 1.00 86.25 95 HIS A N 1
ATOM 764 C CA . HIS A 1 95 ? -5.806 3.429 17.149 1.00 86.25 95 HIS A CA 1
ATOM 765 C C . HIS A 1 95 ? -4.817 4.334 17.899 1.00 86.25 95 HIS A C 1
ATOM 767 O O . HIS A 1 95 ? -4.821 5.555 17.744 1.00 86.25 95 HIS A O 1
ATOM 773 N N . LYS A 1 96 ? -3.980 3.733 18.748 1.00 87.62 96 LYS A N 1
ATOM 774 C CA . LYS A 1 96 ? -2.994 4.459 19.578 1.00 87.62 96 LYS A CA 1
ATOM 775 C C . LYS A 1 96 ? -1.543 4.192 19.184 1.00 87.62 96 LYS A C 1
ATOM 777 O O . LYS A 1 96 ? -0.642 4.853 19.685 1.00 87.62 96 LYS A O 1
ATOM 782 N N . PHE A 1 97 ? -1.333 3.193 18.340 1.00 83.75 97 PHE A N 1
ATOM 783 C CA . PHE A 1 97 ? -0.048 2.739 17.829 1.00 83.75 97 PHE A CA 1
ATOM 784 C C . PHE A 1 97 ? -0.302 1.915 16.567 1.00 83.75 97 PHE A C 1
ATOM 786 O O . PHE A 1 97 ? -1.435 1.490 16.318 1.00 83.75 97 PHE A O 1
ATOM 793 N N . VAL A 1 98 ? 0.758 1.666 15.808 1.00 84.12 98 VAL A N 1
ATOM 794 C CA . VAL A 1 98 ? 0.785 0.666 14.740 1.00 84.12 98 VAL A CA 1
ATOM 795 C C . VAL A 1 98 ? 1.811 -0.422 15.088 1.00 84.12 98 VAL A C 1
ATOM 797 O O . VAL A 1 98 ? 2.795 -0.115 15.763 1.00 84.12 98 VAL A O 1
ATOM 800 N N . PRO A 1 99 ? 1.583 -1.686 14.687 1.00 86.94 99 PRO A N 1
ATOM 801 C CA . PRO A 1 99 ? 0.399 -2.173 13.975 1.00 86.94 99 PRO A CA 1
ATOM 802 C C . PRO A 1 99 ? -0.858 -2.225 14.865 1.00 86.94 99 PRO A C 1
ATOM 804 O O . PRO A 1 99 ? -0.787 -2.528 16.056 1.00 86.94 99 PRO A O 1
ATOM 807 N N . TRP A 1 100 ? -2.026 -1.949 14.271 1.00 88.50 100 TRP A N 1
ATOM 808 C CA . TRP A 1 100 ? -3.332 -2.005 14.939 1.00 88.50 100 TRP A CA 1
ATOM 809 C C . TRP A 1 100 ? -4.152 -3.197 14.429 1.00 88.50 100 TRP A C 1
ATOM 811 O O . TRP A 1 100 ? -4.754 -3.147 13.356 1.00 88.50 100 TRP A O 1
ATOM 821 N N . VAL A 1 101 ? -4.153 -4.300 15.186 1.00 89.00 101 VAL A N 1
ATOM 822 C CA . VAL A 1 101 ? -4.790 -5.560 14.768 1.00 89.00 101 VAL A CA 1
ATOM 823 C C . VAL A 1 101 ? -6.146 -5.754 15.441 1.00 89.00 101 VAL A C 1
ATOM 825 O O . VAL A 1 101 ? -6.239 -5.821 16.664 1.00 89.00 101 VAL A O 1
ATOM 828 N N . VAL A 1 102 ? -7.185 -5.932 14.623 1.00 88.00 102 VAL A N 1
ATOM 829 C CA . VAL A 1 102 ? -8.561 -6.193 15.064 1.00 88.00 102 VAL A CA 1
ATOM 830 C C . VAL A 1 102 ? -8.976 -7.607 14.653 1.00 88.00 102 VAL A C 1
ATOM 832 O O . VAL A 1 102 ? -8.894 -7.948 13.472 1.00 88.00 102 VAL A O 1
ATOM 835 N N . VAL A 1 103 ? -9.459 -8.402 15.609 1.00 88.19 103 VAL A N 1
ATOM 836 C CA . VAL A 1 103 ? -10.024 -9.745 15.396 1.00 88.19 103 VAL A CA 1
ATOM 837 C C . VAL A 1 103 ? -11.451 -9.751 15.930 1.00 88.19 103 VAL A C 1
ATOM 839 O O . VAL A 1 103 ? -11.685 -9.329 17.057 1.00 88.19 103 VAL A O 1
ATOM 842 N N . ASP A 1 104 ? -12.412 -10.144 15.091 1.00 88.50 104 ASP A N 1
ATOM 843 C CA . ASP A 1 104 ? -13.849 -10.150 15.414 1.00 88.50 104 ASP A CA 1
ATOM 844 C C . ASP A 1 104 ? -14.369 -8.819 15.992 1.00 88.50 104 ASP A C 1
ATOM 846 O O . ASP A 1 104 ? -15.216 -8.770 16.880 1.00 88.50 104 ASP A O 1
ATOM 850 N N . GLY A 1 105 ? -13.839 -7.703 15.483 1.00 84.94 105 GLY A N 1
ATOM 851 C CA . GLY A 1 105 ? -14.193 -6.354 15.936 1.00 84.94 105 GLY A CA 1
ATOM 852 C C . GLY A 1 105 ? -13.525 -5.923 17.247 1.00 84.94 105 GLY A C 1
ATOM 853 O O . GLY A 1 105 ? -13.687 -4.772 17.647 1.00 84.94 105 GLY A O 1
ATOM 854 N N . GLN A 1 106 ? -12.740 -6.791 17.888 1.00 86.38 106 GLN A N 1
ATOM 855 C CA . GLN A 1 106 ? -12.010 -6.487 19.112 1.00 86.38 106 GLN A CA 1
ATOM 856 C C . GLN A 1 106 ? -10.529 -6.218 18.830 1.00 86.38 106 GLN A C 1
ATOM 858 O O . GLN A 1 106 ? -9.867 -6.945 18.089 1.00 86.38 106 GLN A O 1
ATOM 863 N N . GLN A 1 107 ? -9.996 -5.166 19.450 1.00 85.75 107 GLN A N 1
ATOM 864 C CA . GLN A 1 107 ? -8.574 -4.855 19.364 1.00 85.75 107 GLN A CA 1
ATOM 865 C C . GLN A 1 107 ? -7.724 -5.901 20.095 1.00 85.75 107 GLN A C 1
ATOM 867 O O . GLN A 1 107 ? -7.961 -6.190 21.271 1.00 85.75 107 GLN A O 1
ATOM 872 N N . LEU A 1 108 ? -6.666 -6.375 19.435 1.00 84.94 108 LEU A N 1
ATOM 873 C CA . LEU A 1 108 ? -5.591 -7.137 20.061 1.00 84.94 108 LEU A CA 1
ATOM 874 C C . LEU A 1 108 ? -4.513 -6.188 20.597 1.00 84.94 108 LEU A C 1
ATOM 876 O O . LEU A 1 108 ? -3.847 -5.477 19.848 1.00 84.94 108 LEU A O 1
ATOM 880 N N . TYR A 1 109 ? -4.337 -6.170 21.919 1.00 77.44 109 TYR A N 1
ATOM 881 C CA . TYR A 1 109 ? -3.341 -5.318 22.582 1.00 77.44 109 TYR A CA 1
ATOM 882 C C . TYR A 1 109 ? -1.917 -5.872 22.518 1.00 77.44 109 TYR A C 1
ATOM 884 O O . TYR A 1 109 ? -0.965 -5.108 22.646 1.00 77.44 109 TYR A O 1
ATOM 892 N N . HIS A 1 110 ? -1.771 -7.185 22.345 1.00 73.88 110 HIS A N 1
ATOM 893 C CA . HIS A 1 110 ? -0.477 -7.846 22.283 1.00 73.88 110 HIS A CA 1
ATOM 894 C C . HIS A 1 110 ? -0.396 -8.658 20.999 1.00 73.88 110 HIS A C 1
ATOM 896 O O . HIS A 1 110 ? -1.116 -9.641 20.827 1.00 73.88 110 HIS A O 1
ATOM 902 N N . VAL A 1 111 ? 0.480 -8.219 20.103 1.00 64.31 111 VAL A N 1
ATOM 903 C CA . VAL A 1 111 ? 0.797 -8.910 18.859 1.00 64.31 111 VAL A CA 1
ATOM 904 C C . VAL A 1 111 ? 2.289 -9.206 18.912 1.00 64.31 111 VAL A C 1
ATOM 906 O O . VAL A 1 111 ? 3.102 -8.286 18.949 1.00 64.31 111 VAL A O 1
ATOM 909 N N . SER A 1 112 ? 2.641 -10.485 19.017 1.00 58.69 112 SER A N 1
ATOM 910 C CA . SER A 1 112 ? 4.029 -10.947 18.947 1.00 58.69 112 SER A CA 1
ATOM 911 C C . SER A 1 112 ? 4.297 -11.407 17.522 1.00 58.69 112 SER A C 1
ATOM 913 O O . SER A 1 112 ? 3.578 -12.278 17.033 1.00 58.69 112 SER A O 1
ATOM 915 N N . PHE A 1 113 ? 5.285 -10.788 16.879 1.00 57.06 113 PHE A N 1
ATOM 916 C CA . PHE A 1 113 ? 5.788 -11.155 15.556 1.00 57.06 113 PHE A CA 1
ATOM 917 C C . PHE A 1 113 ? 7.066 -11.978 15.697 1.00 57.06 113 PHE A C 1
ATOM 919 O O . PHE A 1 113 ? 7.863 -11.651 16.608 1.00 57.06 113 PHE A O 1
#

Secondary structure (DSSP, 8-state):
------SS-SS-HHHHHHHHHHHHHHHH--SHHHHHHHHHHHHHHHHTT-GGGTTHHHHHHT--THHHHHHHTSHHHHHHHHHHHHHHHT-SSPP-SSS-EEETTEEES----

Sequence (113 aa):
MKLSLLLWMQHGPAECFLDTVEACALDAWPDLNEHFPFIYCVESLIYHKNYTQWETCFEKLNLKANLVTDCVGSERGKELELRYAAQTNALQPPHKFVPWVVVDGQQLYHVSF

Foldseek 3Di:
DQPQLDPDPPPPDLSVLVSLLLLLLCVLDVDCVRSVQLNVQLVVCVVVVNNVCSLVSCVVSVHDSCSRPVRSPDPNSVVSSVVSNVVQCPQVVRDDDPPWDDDPSDTDPDDDD

pLDDT: mean 88.46, std 14.03, range [35.59, 98.38]

Radius of gyration: 14.17 Å; Cα contacts (8 Å, |Δi|>4): 91; chains: 1; bounding box: 31×26×37 Å

InterPro domains:
  IPR004911 Gamma interferon inducible lysosomal thiol reductase GILT [PF03227] (9-60)
  IPR004911 Gamma interferon inducible lysosomal thiol reductase GILT [PTHR13234] (10-109)

Solvent-accessible surface area (backbone atoms only — not comparable to full-atom values): 6757 Å² total; per-residue (Å²): 133,76,76,72,49,62,92,63,70,85,76,41,75,64,48,63,52,50,51,26,45,46,51,20,32,46,69,61,30,76,50,65,87,60,27,47,62,48,47,52,44,36,52,51,27,48,76,70,73,43,48,92,53,42,71,55,38,26,68,78,67,75,49,71,56,64,62,27,61,66,28,46,86,32,73,64,19,54,51,47,52,54,52,36,33,52,54,46,70,65,36,75,73,66,73,89,61,81,88,70,50,69,58,99,80,40,77,56,90,78,83,88,131

Organism: NCBI:txid402998

Nearest PDB structures (foldseek):
  8eqq-assembly3_C  TM=7.244E-01  e=7.659E-01  Escherichia coli K-12
  8eqp-assembly3_C  TM=6.881E-01  e=1.288E+00  Escherichia coli K-12
  6piq-assembly2_B  TM=6.641E-01  e=1.357E+00  Escherichia coli K-12
  1fvj-assembly2_B  TM=6.110E-01  e=1.161E+00  Escherichia coli
  3l9s-assembly1_A  TM=6.086E-01  e=3.641E+00  Salmonella enterica subsp. enterica serovar Typhimurium str. SL1344